Protein AF-A0A939ZHE1-F1 (afdb_monomer)

Sequence (98 aa):
MKKKIFIAIDVLLILLSVTPIGLVLYDCINRAINGVSPWGDGYGLDYPGMIYGYEAFRYEFRFDVFWGLAIFGIPWACLILTTIIFTVFTVMYAKNNK

Secondary structure (DSSP, 8-state):
-HHHHHHHHHHHHHHHHHHHHHHHHHHHHHHHHH-B---S--SS----S-B-HHHHHHHHHHHHHHHHHHHHHHHHHHHHHHHHHHHHHHHHHHHH--

pLDDT: mean 83.88, std 12.29, range [46.34, 94.69]

Structure (mmCIF, N/CA/C/O backbone):
data_AF-A0A939ZHE1-F1
#
_entry.id   AF-A0A939ZHE1-F1
#
loop_
_atom_site.group_PDB
_atom_site.id
_atom_site.type_symbol
_atom_site.label_atom_id
_atom_site.label_alt_id
_atom_site.label_comp_id
_atom_site.label_asym_id
_atom_site.label_entity_id
_atom_site.label_seq_id
_atom_site.pdbx_PDB_ins_code
_atom_site.Cartn_x
_atom_site.Cartn_y
_atom_site.Cartn_z
_atom_site.occupancy
_atom_site.B_iso_or_equiv
_atom_site.auth_seq_id
_atom_site.auth_comp_id
_atom_site.auth_asym_id
_atom_site.auth_atom_id
_atom_site.pdbx_PDB_model_num
ATOM 1 N N . MET A 1 1 ? -26.490 0.452 19.804 1.00 64.31 1 MET A N 1
ATOM 2 C CA . MET A 1 1 ? -25.940 1.353 18.757 1.00 64.31 1 MET A CA 1
ATOM 3 C C . MET A 1 1 ? -24.419 1.445 18.780 1.00 64.31 1 MET A C 1
ATOM 5 O O . MET A 1 1 ? -23.830 1.190 17.742 1.00 64.31 1 MET A O 1
ATOM 9 N N . LYS A 1 2 ? -23.774 1.716 19.928 1.00 77.56 2 LYS A N 1
ATOM 10 C CA . LYS A 1 2 ? -22.306 1.879 20.035 1.00 77.56 2 LYS A CA 1
ATOM 11 C C . LYS A 1 2 ? -21.497 0.748 19.371 1.00 77.56 2 LYS A C 1
ATOM 13 O O . LYS A 1 2 ? -20.645 1.026 18.544 1.00 77.56 2 LYS A O 1
ATOM 18 N N . LYS A 1 3 ? -21.855 -0.521 19.613 1.00 82.38 3 LYS A N 1
ATOM 19 C CA . LYS A 1 3 ? -21.230 -1.707 18.982 1.00 82.38 3 LYS A CA 1
ATOM 20 C C . LYS A 1 3 ? -21.216 -1.672 17.443 1.00 82.38 3 LYS A C 1
ATOM 22 O O . LYS A 1 3 ? -20.203 -1.998 16.843 1.00 82.38 3 LYS A O 1
ATOM 27 N N . LYS A 1 4 ? -22.318 -1.249 16.809 1.00 85.44 4 LYS A N 1
ATOM 28 C CA . LYS A 1 4 ? -22.412 -1.144 15.340 1.00 85.44 4 LYS A CA 1
ATOM 29 C C . LYS A 1 4 ? -21.494 -0.047 14.793 1.00 85.44 4 LYS A C 1
ATOM 31 O O . LYS A 1 4 ? -20.914 -0.225 13.734 1.00 85.44 4 LYS A O 1
ATOM 36 N N . ILE A 1 5 ? -21.347 1.052 15.536 1.00 88.56 5 ILE A N 1
ATOM 37 C CA . ILE A 1 5 ? -20.470 2.170 15.167 1.00 88.56 5 ILE A CA 1
ATOM 38 C C . ILE A 1 5 ? -19.001 1.732 15.210 1.00 88.56 5 ILE A C 1
ATOM 40 O O . ILE A 1 5 ? -18.288 1.964 14.245 1.00 88.56 5 ILE A O 1
ATOM 44 N N . PHE A 1 6 ? -18.564 1.039 16.270 1.00 87.94 6 PHE A N 1
ATOM 45 C CA . PHE A 1 6 ? -17.188 0.523 16.356 1.00 87.94 6 PHE A CA 1
ATOM 46 C C . PHE A 1 6 ? -16.851 -0.432 15.207 1.00 87.94 6 PHE A C 1
ATOM 48 O O . PHE A 1 6 ? -15.808 -0.282 14.585 1.00 87.94 6 PHE A O 1
ATOM 55 N N . ILE A 1 7 ? -17.762 -1.352 14.874 1.00 90.50 7 ILE A N 1
ATOM 56 C CA . ILE A 1 7 ? -17.574 -2.270 13.740 1.00 90.50 7 ILE A CA 1
ATOM 57 C C . ILE A 1 7 ? -17.502 -1.502 12.411 1.00 90.50 7 ILE A C 1
ATOM 59 O O . ILE A 1 7 ? -16.657 -1.805 11.579 1.00 90.50 7 ILE A O 1
ATOM 63 N N . ALA A 1 8 ? -18.352 -0.491 12.206 1.00 91.69 8 ALA A N 1
ATOM 64 C CA . ALA A 1 8 ? -18.305 0.320 10.990 1.00 91.69 8 ALA A CA 1
ATOM 65 C C . ALA A 1 8 ? -16.977 1.086 10.854 1.00 91.69 8 ALA A C 1
ATOM 67 O O . ALA A 1 8 ? -16.403 1.117 9.770 1.00 91.69 8 ALA A O 1
ATOM 68 N N . ILE A 1 9 ? -16.471 1.666 11.949 1.00 92.75 9 ILE A N 1
ATOM 69 C CA . ILE A 1 9 ? -15.174 2.361 11.966 1.00 92.75 9 ILE A CA 1
ATOM 70 C C . ILE A 1 9 ? -14.033 1.385 11.659 1.00 92.75 9 ILE A C 1
ATOM 72 O O . ILE A 1 9 ? -13.158 1.713 10.866 1.00 92.75 9 ILE A O 1
ATOM 76 N N . ASP A 1 10 ? -14.061 0.187 12.241 1.00 91.19 10 ASP A N 1
ATOM 77 C CA . ASP A 1 10 ? -13.049 -0.848 12.012 1.00 91.19 10 ASP A CA 1
ATOM 78 C C . ASP A 1 10 ? -12.981 -1.261 10.534 1.00 91.19 10 ASP A C 1
ATOM 80 O O . ASP A 1 10 ? -11.914 -1.248 9.923 1.00 91.19 10 ASP A O 1
ATOM 84 N N . VAL A 1 11 ? -14.138 -1.503 9.909 1.00 93.12 11 VAL A N 1
ATOM 85 C CA . VAL A 1 11 ? -14.221 -1.796 8.469 1.00 93.12 11 VAL A CA 1
ATOM 86 C C . VAL A 1 11 ? -13.659 -0.645 7.629 1.00 93.12 11 VAL A C 1
ATOM 88 O O . VAL A 1 11 ? -12.924 -0.890 6.675 1.00 93.12 11 VAL A O 1
ATOM 91 N N . LEU A 1 12 ? -13.958 0.609 7.980 1.00 93.25 12 LEU A N 1
ATOM 92 C CA . LEU A 1 12 ? -13.421 1.773 7.267 1.00 93.25 12 LEU A CA 1
ATOM 93 C C . LEU A 1 12 ? -11.897 1.893 7.407 1.00 93.25 12 LEU A C 1
ATOM 95 O O . LEU A 1 12 ? -11.229 2.197 6.422 1.00 93.25 12 LEU A O 1
ATOM 99 N N . LEU A 1 13 ? -11.340 1.628 8.592 1.00 92.56 13 LEU A N 1
ATOM 100 C CA . LEU A 1 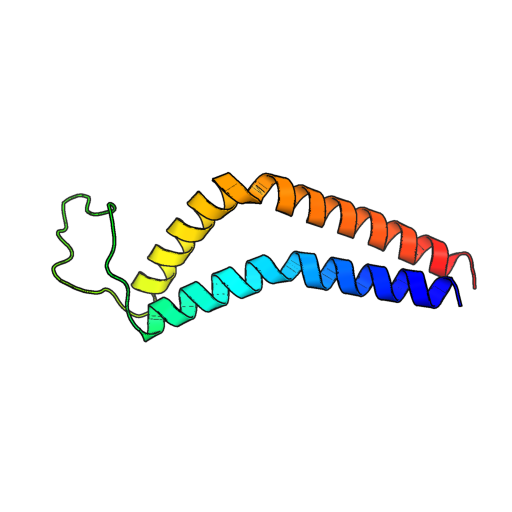13 ? -9.891 1.629 8.818 1.00 92.56 13 LEU A CA 1
ATOM 101 C C . LEU A 1 13 ? -9.193 0.541 7.998 1.00 92.56 13 LEU A C 1
ATOM 103 O O . LEU A 1 13 ? -8.177 0.812 7.358 1.00 92.56 13 LEU A O 1
ATOM 107 N N . ILE A 1 14 ? -9.779 -0.659 7.940 1.00 92.81 14 ILE A N 1
ATOM 108 C CA . ILE A 1 14 ? -9.277 -1.750 7.098 1.00 92.81 14 ILE A CA 1
ATOM 109 C C . ILE A 1 14 ? -9.272 -1.322 5.630 1.00 92.81 14 ILE A C 1
ATOM 111 O O . ILE A 1 14 ? -8.241 -1.436 4.969 1.00 92.81 14 ILE A O 1
ATOM 115 N N . LEU A 1 15 ? -10.379 -0.773 5.126 1.00 92.06 15 LEU A N 1
ATOM 116 C CA . LEU A 1 15 ? -10.458 -0.305 3.740 1.00 92.06 15 LEU A CA 1
ATOM 117 C C . LEU A 1 15 ? -9.398 0.763 3.444 1.00 92.06 15 LEU A C 1
ATOM 119 O O . LEU A 1 15 ? -8.663 0.630 2.468 1.00 92.06 15 LEU A O 1
ATOM 123 N N . LEU A 1 16 ? -9.251 1.761 4.321 1.00 90.56 16 LEU A N 1
ATOM 124 C CA . LEU A 1 16 ? -8.228 2.803 4.196 1.00 90.56 16 LEU A CA 1
ATOM 125 C C . LEU A 1 16 ? -6.806 2.232 4.169 1.00 90.56 16 LEU A C 1
ATOM 127 O O . LEU A 1 16 ? -5.970 2.731 3.420 1.00 90.56 16 LEU A O 1
ATOM 131 N N . SER A 1 17 ? -6.529 1.187 4.953 1.00 89.31 17 SER A N 1
ATOM 132 C CA . SER A 1 17 ? -5.205 0.554 5.000 1.00 89.31 17 SER A CA 1
ATOM 133 C C . SER A 1 17 ? -4.834 -0.175 3.701 1.00 89.31 17 SER A C 1
ATOM 135 O O . SER A 1 17 ? -3.654 -0.247 3.355 1.00 89.31 17 SER A O 1
ATOM 137 N N . VAL A 1 18 ? -5.832 -0.667 2.957 1.00 89.38 18 VAL A N 1
ATOM 138 C CA . VAL A 1 18 ? -5.652 -1.416 1.702 1.00 89.38 18 VAL A CA 1
ATOM 139 C C . VAL A 1 18 ? -5.641 -0.495 0.477 1.00 89.38 18 VAL A C 1
ATOM 141 O O . VAL A 1 18 ? -5.022 -0.837 -0.530 1.00 89.38 18 VAL A O 1
ATOM 144 N N . THR A 1 19 ? -6.255 0.692 0.553 1.00 88.50 19 THR A N 1
ATOM 145 C CA . THR A 1 19 ? -6.316 1.661 -0.558 1.00 88.50 19 THR A CA 1
ATOM 146 C C . THR A 1 19 ? -4.959 1.942 -1.221 1.00 88.50 19 THR A C 1
ATOM 148 O O . THR A 1 19 ? -4.902 1.890 -2.449 1.00 88.50 19 THR A O 1
ATOM 151 N N . PRO A 1 20 ? -3.850 2.173 -0.485 1.00 85.50 20 PRO A N 1
ATOM 152 C CA . PRO A 1 20 ? -2.549 2.421 -1.108 1.00 85.50 20 PRO A CA 1
ATOM 153 C C . PRO A 1 20 ? -2.048 1.238 -1.941 1.00 85.50 20 PRO A C 1
ATOM 155 O O . PRO A 1 20 ? -1.497 1.440 -3.016 1.00 85.50 20 PRO A O 1
ATOM 158 N N . ILE A 1 21 ? -2.301 0.002 -1.494 1.00 87.31 21 ILE A N 1
ATOM 159 C CA . ILE A 1 21 ? -1.950 -1.208 -2.254 1.00 87.31 21 ILE A CA 1
ATOM 160 C C . ILE A 1 21 ? -2.743 -1.243 -3.564 1.00 87.31 21 ILE A C 1
ATOM 162 O O . ILE A 1 21 ? -2.182 -1.520 -4.622 1.00 87.31 21 ILE A O 1
ATOM 166 N N . GLY A 1 22 ? -4.045 -0.951 -3.498 1.00 88.56 22 GLY A N 1
ATOM 167 C CA . GLY A 1 22 ? -4.911 -0.910 -4.674 1.00 88.56 22 GLY A CA 1
ATOM 168 C C . GLY A 1 22 ? -4.471 0.137 -5.698 1.00 88.56 22 GLY A C 1
ATOM 169 O O . GLY A 1 22 ? -4.472 -0.157 -6.890 1.00 88.56 22 GLY A O 1
ATOM 170 N N . LEU A 1 23 ? -4.050 1.319 -5.237 1.00 89.38 23 LEU A N 1
ATOM 171 C CA . LEU A 1 23 ? -3.527 2.385 -6.097 1.00 89.38 23 LEU A CA 1
ATOM 172 C C . LEU A 1 23 ? -2.226 1.972 -6.790 1.00 89.38 23 LEU A C 1
ATOM 174 O O . LEU A 1 23 ? -2.150 2.061 -8.009 1.00 89.38 23 LEU A O 1
ATOM 178 N N . VAL A 1 24 ? -1.259 1.423 -6.046 1.00 89.75 24 VAL A N 1
ATOM 179 C CA . VAL A 1 24 ? 0.006 0.940 -6.630 1.00 89.75 24 VAL A CA 1
ATOM 180 C C . VAL A 1 24 ? -0.256 -0.145 -7.673 1.00 89.75 24 VAL A C 1
ATOM 182 O O . VAL A 1 24 ? 0.287 -0.103 -8.772 1.00 89.75 24 VAL A O 1
ATOM 185 N N . LEU A 1 25 ? -1.122 -1.117 -7.369 1.00 91.38 25 LEU A N 1
ATOM 186 C CA . LEU A 1 25 ? -1.469 -2.165 -8.331 1.00 91.38 25 LEU A CA 1
ATOM 187 C C . LEU A 1 25 ? -2.165 -1.601 -9.572 1.00 91.38 25 LEU A C 1
ATOM 189 O O . LEU A 1 25 ? -1.874 -2.048 -10.681 1.00 91.38 25 LEU A O 1
ATOM 193 N N . TYR A 1 26 ? -3.071 -0.638 -9.393 1.00 93.25 26 TYR A N 1
ATOM 194 C CA . TYR A 1 26 ? -3.747 0.031 -10.497 1.00 93.25 26 TYR A CA 1
ATOM 195 C C . TYR A 1 26 ? -2.747 0.742 -11.411 1.00 93.25 26 TYR A C 1
ATOM 197 O O . TYR A 1 26 ? -2.774 0.506 -12.620 1.00 93.25 26 TYR A O 1
ATOM 205 N N . ASP A 1 27 ? -1.830 1.529 -10.849 1.00 91.00 27 ASP A N 1
ATOM 206 C CA . ASP A 1 27 ? -0.819 2.248 -11.623 1.00 91.00 27 ASP A CA 1
ATOM 207 C C . ASP A 1 27 ? 0.111 1.273 -12.351 1.00 91.00 27 ASP A C 1
ATOM 209 O O . ASP A 1 27 ? 0.285 1.377 -13.567 1.00 91.00 27 ASP A O 1
ATOM 213 N N . CYS A 1 28 ? 0.590 0.229 -11.672 1.00 92.12 28 CYS A N 1
ATOM 214 C CA . CYS A 1 28 ? 1.434 -0.795 -12.286 1.00 92.12 28 CYS A CA 1
ATOM 215 C C . CYS A 1 28 ? 0.741 -1.509 -13.462 1.00 92.12 28 CYS A C 1
ATOM 217 O O . CYS A 1 28 ? 1.359 -1.737 -14.504 1.00 92.12 28 CYS A O 1
ATOM 219 N N . ILE A 1 29 ? -0.546 -1.859 -13.330 1.00 94.62 29 ILE A N 1
ATOM 220 C CA . ILE A 1 29 ? -1.330 -2.472 -14.417 1.00 94.62 29 ILE A CA 1
ATOM 221 C C . ILE A 1 29 ? -1.542 -1.469 -15.553 1.00 94.62 29 ILE A C 1
ATOM 223 O O . ILE A 1 29 ? -1.386 -1.813 -16.725 1.00 94.62 29 ILE A O 1
ATOM 227 N N . ASN A 1 30 ? -1.866 -0.221 -15.223 1.00 94.69 30 ASN A N 1
ATOM 228 C CA . ASN A 1 30 ? -2.097 0.826 -16.206 1.00 94.69 30 ASN A CA 1
ATOM 229 C C . ASN A 1 30 ? -0.835 1.108 -17.040 1.00 94.69 30 ASN A C 1
ATOM 231 O O . ASN A 1 30 ? -0.922 1.255 -18.259 1.00 94.69 30 ASN A O 1
ATOM 235 N N . ARG A 1 31 ? 0.348 1.104 -16.414 1.00 91.12 31 ARG A N 1
ATOM 236 C CA . ARG A 1 31 ? 1.649 1.196 -17.098 1.00 91.12 31 ARG A CA 1
ATOM 237 C C . ARG A 1 31 ? 1.988 -0.052 -17.898 1.00 91.12 31 ARG A C 1
ATOM 239 O O . ARG A 1 31 ? 2.541 0.062 -18.985 1.00 91.12 31 ARG A O 1
ATOM 246 N N . ALA A 1 32 ? 1.624 -1.237 -17.413 1.00 92.88 32 ALA A N 1
ATOM 247 C CA . ALA A 1 32 ? 1.794 -2.471 -18.175 1.00 92.88 32 ALA A CA 1
ATOM 248 C C . ALA A 1 32 ? 1.015 -2.449 -19.500 1.00 92.88 32 ALA A C 1
ATOM 250 O O . ALA A 1 32 ? 1.517 -2.939 -20.512 1.00 92.88 32 ALA A O 1
ATOM 251 N N . ILE A 1 33 ? -0.188 -1.866 -19.498 1.00 94.31 33 ILE A N 1
ATOM 252 C CA . ILE A 1 33 ? -1.057 -1.758 -20.678 1.00 94.31 33 ILE A CA 1
ATOM 253 C C . ILE A 1 33 ? -0.609 -0.618 -21.601 1.00 94.31 33 ILE A C 1
ATOM 255 O O . ILE A 1 33 ? -0.456 -0.827 -22.802 1.00 94.31 33 ILE A O 1
ATOM 259 N N . ASN A 1 34 ? -0.396 0.582 -21.054 1.00 93.88 34 ASN A N 1
ATOM 260 C CA . ASN A 1 34 ? -0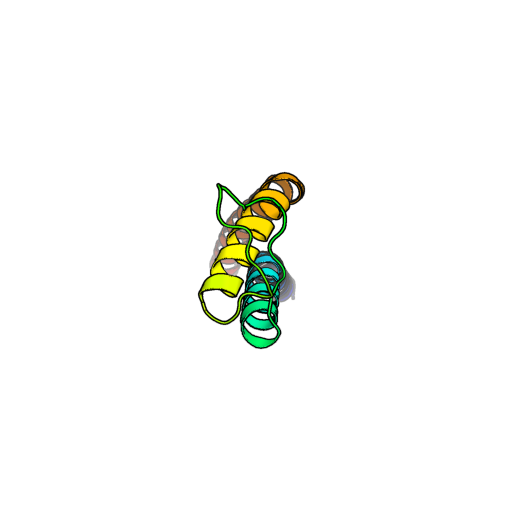.142 1.788 -21.853 1.00 93.88 34 ASN A CA 1
ATOM 261 C C . ASN A 1 34 ? 1.341 2.034 -22.162 1.00 93.88 34 ASN A C 1
ATOM 263 O O . ASN A 1 34 ? 1.665 2.867 -23.007 1.00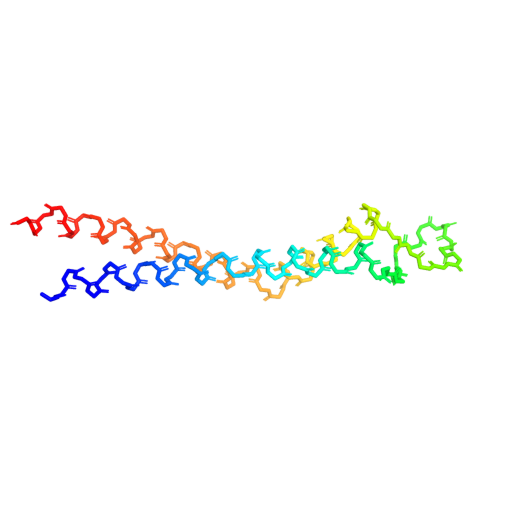 93.88 34 ASN A O 1
ATOM 267 N N . GLY A 1 35 ? 2.228 1.294 -21.505 1.00 88.81 35 GLY A N 1
ATOM 268 C CA . GLY A 1 35 ? 3.670 1.455 -21.586 1.00 88.81 35 GLY A CA 1
ATOM 269 C C . GLY A 1 35 ? 4.210 2.500 -20.612 1.00 88.81 35 GLY A C 1
ATOM 270 O O . GLY A 1 35 ? 3.497 3.390 -20.138 1.00 88.81 35 GLY A O 1
ATOM 271 N N . VAL A 1 36 ? 5.501 2.390 -20.306 1.00 88.25 36 VAL A N 1
ATOM 272 C CA . VAL A 1 36 ? 6.242 3.379 -19.512 1.00 88.25 36 VAL A CA 1
ATOM 273 C C . VAL A 1 36 ? 7.581 3.680 -20.174 1.00 88.25 36 VAL A C 1
ATOM 275 O O . VAL A 1 36 ? 8.203 2.805 -20.774 1.00 88.25 36 VAL A O 1
ATOM 278 N N . SER A 1 37 ? 8.017 4.936 -20.088 1.00 85.81 37 SER A N 1
ATOM 279 C CA . SER A 1 37 ? 9.370 5.336 -20.472 1.00 85.81 37 SER A CA 1
ATOM 280 C C . SER A 1 37 ? 10.242 5.294 -19.218 1.00 85.81 37 SER A C 1
ATOM 282 O O . SER A 1 37 ? 10.053 6.150 -18.350 1.00 85.81 37 SER A O 1
ATOM 284 N N . PRO A 1 38 ? 11.162 4.329 -19.082 1.00 78.56 38 PRO A N 1
ATOM 285 C CA . PRO A 1 38 ? 11.962 4.206 -17.875 1.00 78.56 38 PRO A CA 1
ATOM 286 C C . PRO A 1 38 ? 12.901 5.411 -17.719 1.00 78.56 38 PRO A C 1
ATOM 288 O O . PRO A 1 38 ? 13.627 5.783 -18.638 1.00 78.56 38 PRO A O 1
ATOM 291 N N . TRP A 1 39 ? 12.878 6.029 -16.541 1.00 68.00 39 TRP A N 1
ATOM 292 C CA . TRP A 1 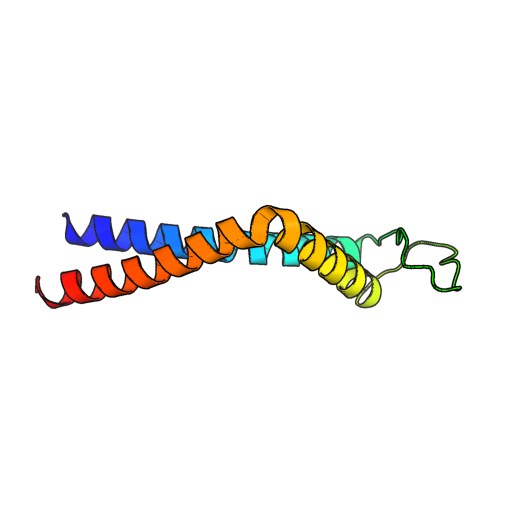39 ? 13.809 7.067 -16.105 1.00 68.00 39 TRP A CA 1
ATOM 293 C C . TRP A 1 39 ? 14.908 6.447 -15.230 1.00 68.00 39 TRP A C 1
ATOM 295 O O . TRP A 1 39 ? 14.626 5.799 -14.225 1.00 68.00 39 TRP A O 1
ATOM 305 N N . GLY A 1 40 ? 16.175 6.656 -15.584 1.00 62.09 40 GLY A N 1
ATOM 306 C CA . GLY A 1 40 ? 17.304 6.463 -14.661 1.00 62.09 40 GLY A CA 1
ATOM 307 C C . GLY A 1 40 ? 17.798 5.032 -14.392 1.00 62.09 40 GLY A C 1
ATOM 308 O O . GLY A 1 40 ? 18.919 4.903 -13.916 1.00 62.09 40 GLY A O 1
ATOM 309 N N . ASP A 1 41 ? 17.071 3.970 -14.758 1.00 54.16 41 ASP A N 1
ATOM 310 C CA . ASP A 1 41 ? 17.545 2.569 -14.626 1.00 54.16 41 ASP A CA 1
ATOM 311 C C . ASP A 1 41 ? 18.340 2.067 -15.851 1.00 54.16 41 ASP A C 1
ATOM 313 O O . ASP A 1 41 ? 18.541 0.866 -16.051 1.00 54.16 41 ASP A O 1
ATOM 317 N N . GLY A 1 42 ? 18.834 2.991 -16.677 1.00 49.62 42 GLY A N 1
ATOM 318 C CA . GLY A 1 42 ? 19.752 2.707 -17.775 1.00 49.62 42 GLY A CA 1
ATOM 319 C C . GLY A 1 42 ? 21.157 2.388 -17.264 1.00 49.62 42 GLY A C 1
ATOM 320 O O . GLY A 1 42 ? 22.092 3.147 -17.499 1.00 49.62 42 GLY A O 1
ATOM 321 N N . TYR A 1 43 ? 21.341 1.255 -16.582 1.00 46.34 43 TYR A N 1
ATOM 322 C CA . TYR A 1 43 ? 22.663 0.634 -16.458 1.00 46.34 43 TYR A CA 1
ATOM 323 C C . TYR A 1 43 ? 23.081 0.099 -17.839 1.00 46.34 43 TYR A C 1
ATOM 325 O O . TYR A 1 43 ? 22.986 -1.092 -18.119 1.00 46.34 43 TYR A O 1
ATOM 333 N N . GLY 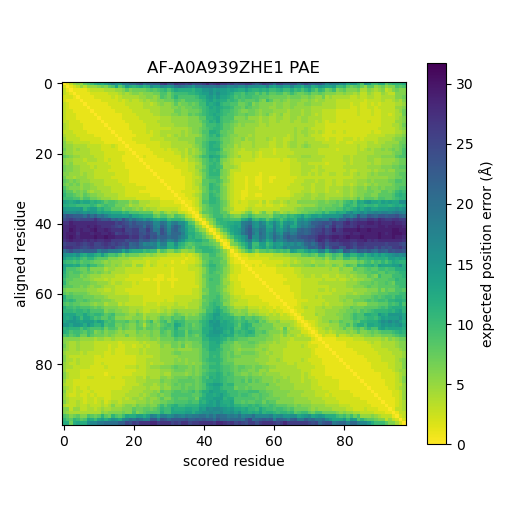A 1 44 ? 23.493 0.998 -18.736 1.00 49.03 44 GLY A N 1
ATOM 334 C CA . GLY A 1 44 ? 24.113 0.666 -20.025 1.00 49.03 44 GLY A CA 1
ATOM 335 C C . GLY A 1 44 ? 23.193 0.099 -21.112 1.00 49.03 44 GLY A C 1
ATOM 336 O O . GLY A 1 44 ? 23.677 -0.201 -22.199 1.00 49.03 44 GLY A O 1
ATOM 337 N N . LEU A 1 45 ? 21.890 -0.026 -20.857 1.00 49.72 45 LEU A N 1
ATOM 338 C CA . LEU A 1 45 ? 20.880 -0.238 -21.890 1.00 49.72 45 LEU A CA 1
ATOM 339 C C . LEU A 1 45 ? 20.088 1.060 -22.014 1.00 49.72 45 LEU A C 1
ATOM 341 O O . LEU A 1 45 ? 19.197 1.327 -21.208 1.00 49.72 45 LEU A O 1
ATOM 345 N N . ASP A 1 46 ? 20.440 1.882 -23.001 1.00 54.12 46 ASP A N 1
ATOM 346 C CA . ASP A 1 46 ? 19.513 2.883 -23.519 1.00 54.12 46 ASP A CA 1
ATOM 347 C C . ASP A 1 46 ? 18.253 2.119 -23.921 1.00 54.12 46 ASP A C 1
ATOM 349 O O . ASP A 1 46 ? 18.271 1.411 -24.926 1.00 54.12 46 ASP A O 1
ATOM 353 N N . TYR A 1 47 ? 17.181 2.184 -23.127 1.00 54.97 47 TYR A N 1
ATOM 354 C CA . TYR A 1 47 ? 15.879 1.725 -23.595 1.00 54.97 47 TYR A CA 1
ATOM 355 C C . TYR A 1 47 ? 15.505 2.655 -24.748 1.00 54.97 47 TYR A C 1
ATOM 357 O O . TYR A 1 47 ? 15.214 3.828 -24.507 1.00 54.97 47 TYR A O 1
ATOM 365 N N . PRO A 1 48 ? 15.512 2.184 -26.008 1.00 57.88 48 PRO A N 1
ATOM 366 C CA . PRO A 1 48 ? 15.306 3.067 -27.147 1.00 57.88 48 PRO A CA 1
ATOM 367 C C . PRO A 1 48 ? 13.820 3.442 -27.314 1.00 57.88 48 PRO A C 1
ATOM 369 O O . PRO A 1 48 ? 13.455 4.096 -28.288 1.00 57.88 48 PRO A O 1
ATOM 372 N N . GLY A 1 49 ? 12.947 3.024 -26.387 1.00 75.38 49 GLY A N 1
ATOM 373 C CA . GLY A 1 49 ? 11.507 3.242 -26.442 1.00 75.38 49 GLY A CA 1
ATOM 374 C C . GLY A 1 49 ? 10.775 2.805 -25.171 1.00 75.38 49 GLY A C 1
ATOM 375 O O . GLY A 1 49 ? 11.386 2.414 -24.178 1.00 75.38 49 GLY A O 1
ATOM 376 N N . MET A 1 50 ? 9.444 2.888 -25.214 1.00 84.94 50 MET A N 1
ATOM 377 C CA . MET A 1 50 ? 8.578 2.475 -24.108 1.00 84.94 50 MET A CA 1
ATOM 378 C C . MET A 1 50 ? 8.646 0.962 -23.863 1.00 84.94 50 MET A C 1
ATOM 380 O O . MET A 1 50 ? 8.622 0.173 -24.809 1.00 84.94 50 MET A O 1
ATOM 384 N N . ILE A 1 51 ? 8.673 0.569 -22.589 1.00 88.62 51 ILE A N 1
ATOM 385 C CA . ILE A 1 51 ? 8.532 -0.826 -22.146 1.00 88.62 51 ILE A CA 1
ATOM 386 C C . ILE A 1 51 ? 7.063 -1.123 -21.832 1.00 88.62 51 ILE A C 1
ATOM 388 O O . ILE A 1 51 ? 6.327 -0.228 -21.418 1.00 88.62 51 ILE A O 1
ATOM 392 N N . TYR A 1 52 ? 6.640 -2.376 -22.009 1.00 92.38 52 TYR A N 1
ATOM 393 C CA . TYR A 1 52 ? 5.246 -2.818 -21.856 1.00 92.38 52 TYR A CA 1
ATOM 394 C C . TYR A 1 52 ? 5.142 -4.109 -21.037 1.00 92.38 52 TYR A C 1
ATOM 396 O O . TYR A 1 52 ? 6.134 -4.780 -20.743 1.00 92.38 52 TYR A O 1
ATOM 404 N N . GLY A 1 53 ? 3.913 -4.482 -20.680 1.00 91.25 53 GLY A N 1
ATOM 405 C CA . GLY A 1 53 ? 3.609 -5.751 -20.033 1.00 91.25 53 GLY A CA 1
ATOM 406 C C . GLY A 1 53 ? 4.282 -5.894 -18.668 1.00 91.25 53 GLY A C 1
ATOM 407 O O . GLY A 1 53 ? 4.325 -4.963 -17.866 1.00 91.25 53 GLY A O 1
ATOM 408 N N . TYR A 1 54 ? 4.800 -7.088 -18.386 1.00 90.06 54 TYR A N 1
ATOM 409 C CA . TYR A 1 54 ? 5.369 -7.417 -17.078 1.00 90.06 54 TYR A CA 1
ATOM 410 C C . TYR A 1 54 ? 6.624 -6.600 -16.726 1.00 90.06 54 TYR A C 1
ATOM 412 O O . TYR A 1 54 ? 6.887 -6.342 -15.552 1.00 90.06 54 TYR A O 1
ATOM 420 N N . GLU A 1 55 ? 7.396 -6.173 -17.723 1.00 88.31 55 GLU A N 1
ATOM 421 C CA . GLU A 1 55 ? 8.595 -5.365 -17.503 1.00 88.31 55 GLU A CA 1
ATOM 422 C C . GLU A 1 55 ? 8.236 -3.949 -17.038 1.00 88.31 55 GLU A C 1
ATOM 424 O O . GLU A 1 55 ? 8.746 -3.496 -16.014 1.00 88.31 55 GLU A O 1
ATOM 429 N N . ALA A 1 56 ? 7.265 -3.315 -17.703 1.00 89.56 56 ALA A N 1
ATOM 430 C CA . ALA A 1 56 ? 6.690 -2.039 -17.276 1.00 89.56 56 ALA A CA 1
ATOM 431 C C . ALA A 1 56 ? 6.055 -2.122 -15.882 1.00 89.56 56 ALA A C 1
ATOM 433 O O . ALA A 1 56 ? 6.283 -1.244 -15.053 1.00 89.56 56 ALA A O 1
ATOM 434 N N . PHE A 1 57 ? 5.322 -3.206 -15.593 1.00 91.69 57 PHE A N 1
ATOM 435 C CA . PHE A 1 57 ? 4.757 -3.450 -14.263 1.00 91.69 57 PHE A CA 1
ATOM 436 C C . PHE A 1 57 ? 5.849 -3.473 -13.188 1.00 91.69 57 PHE A C 1
ATOM 438 O O . PHE A 1 57 ? 5.726 -2.824 -12.155 1.00 91.69 57 PHE A O 1
ATOM 445 N N . ARG A 1 58 ? 6.927 -4.237 -13.410 1.00 90.44 58 ARG A N 1
ATOM 446 C CA . ARG A 1 58 ? 8.025 -4.360 -12.440 1.00 90.44 58 ARG A CA 1
ATOM 447 C C . ARG A 1 58 ? 8.772 -3.053 -12.241 1.00 90.44 58 ARG A C 1
ATOM 449 O O . ARG A 1 58 ? 9.214 -2.799 -11.121 1.00 90.44 58 ARG A O 1
ATOM 456 N N . TYR A 1 59 ? 8.958 -2.294 -13.315 1.00 88.69 59 TYR A N 1
ATOM 457 C CA . TYR A 1 59 ? 9.603 -0.992 -13.267 1.00 88.69 59 TYR A CA 1
ATOM 458 C C . TYR A 1 59 ? 8.786 -0.021 -12.408 1.00 88.69 59 TYR A C 1
ATOM 460 O O . TYR A 1 59 ? 9.302 0.464 -11.401 1.00 88.69 59 TYR A O 1
ATOM 468 N N . GLU A 1 60 ? 7.497 0.158 -12.721 1.00 89.69 60 GLU A N 1
ATOM 469 C CA . GLU A 1 60 ? 6.624 1.056 -11.953 1.00 89.69 60 GLU A CA 1
ATOM 470 C C . GLU A 1 60 ? 6.489 0.584 -10.502 1.00 89.69 60 GLU A C 1
ATOM 472 O O . GLU A 1 60 ? 6.670 1.369 -9.580 1.00 89.69 60 GLU A O 1
ATOM 477 N N . PHE A 1 61 ? 6.309 -0.722 -10.270 1.00 89.81 61 PHE A N 1
ATOM 478 C CA . PHE A 1 61 ? 6.207 -1.268 -8.916 1.00 89.81 61 PHE A CA 1
ATOM 479 C C . PHE A 1 61 ? 7.444 -0.958 -8.072 1.00 89.81 61 PHE A C 1
ATOM 481 O O . PHE A 1 61 ? 7.329 -0.603 -6.904 1.00 89.81 61 PHE A O 1
ATOM 488 N N . ARG A 1 62 ? 8.649 -1.085 -8.640 1.00 87.25 62 ARG A N 1
ATOM 489 C CA . ARG A 1 62 ? 9.884 -0.733 -7.926 1.00 87.25 62 ARG A CA 1
ATOM 490 C C . ARG A 1 62 ? 9.961 0.758 -7.641 1.00 87.25 62 ARG A C 1
ATOM 492 O O . ARG A 1 62 ? 10.350 1.125 -6.534 1.00 87.25 62 ARG A O 1
ATOM 499 N N . PHE A 1 63 ? 9.596 1.584 -8.615 1.00 84.31 63 PHE A N 1
ATOM 500 C CA . PHE A 1 63 ? 9.601 3.033 -8.483 1.00 84.31 63 PHE A CA 1
ATOM 501 C C . PHE A 1 63 ? 8.624 3.497 -7.394 1.00 84.31 63 PHE A C 1
ATOM 503 O O . PHE A 1 63 ? 9.032 4.180 -6.452 1.00 84.31 63 PHE A O 1
ATOM 510 N N . ASP A 1 64 ? 7.375 3.040 -7.456 1.00 84.12 64 ASP A N 1
ATOM 511 C CA . ASP A 1 64 ? 6.315 3.370 -6.505 1.00 84.12 64 ASP A CA 1
ATOM 512 C C . ASP A 1 64 ? 6.590 2.812 -5.115 1.00 84.12 64 ASP A C 1
ATOM 514 O O . ASP A 1 64 ? 6.330 3.480 -4.120 1.00 84.12 64 ASP A O 1
ATOM 518 N N . VAL A 1 65 ? 7.157 1.608 -5.002 1.00 82.56 65 VAL A N 1
ATOM 519 C CA . VAL A 1 65 ? 7.556 1.069 -3.697 1.00 82.56 65 VAL A CA 1
ATOM 520 C C . VAL A 1 65 ? 8.705 1.882 -3.114 1.00 82.56 65 VAL A C 1
ATOM 522 O O . VAL A 1 65 ? 8.666 2.192 -1.930 1.00 82.56 65 VAL A O 1
ATOM 525 N N . PHE A 1 66 ? 9.706 2.267 -3.907 1.00 81.62 66 PHE A N 1
ATOM 526 C CA . PHE A 1 66 ? 10.841 3.049 -3.418 1.00 81.62 66 PHE A CA 1
ATOM 527 C C . PHE A 1 66 ? 10.417 4.455 -2.966 1.00 81.62 66 PHE A C 1
ATOM 529 O O . PHE A 1 66 ? 10.641 4.830 -1.814 1.00 81.62 66 PHE A O 1
ATOM 536 N N . TRP A 1 67 ? 9.752 5.214 -3.839 1.00 72.88 67 TRP A N 1
ATOM 537 C CA . TRP A 1 67 ? 9.311 6.580 -3.539 1.00 72.88 67 TRP A CA 1
ATOM 538 C C . TRP A 1 67 ? 8.112 6.616 -2.590 1.00 72.88 67 TRP A C 1
ATOM 540 O O . TRP A 1 67 ? 8.058 7.448 -1.682 1.00 72.88 67 TRP A O 1
ATOM 550 N N . GLY A 1 68 ? 7.180 5.679 -2.742 1.00 73.75 68 GLY A N 1
ATOM 551 C CA . GLY A 1 68 ? 6.024 5.521 -1.866 1.00 73.75 68 GLY A CA 1
ATOM 552 C C . GLY A 1 68 ? 6.414 5.096 -0.454 1.00 73.75 68 GLY A C 1
ATOM 553 O O . GLY A 1 68 ? 5.875 5.652 0.499 1.00 73.75 68 GLY A O 1
ATOM 554 N N . LEU A 1 69 ? 7.398 4.204 -0.267 1.00 70.69 69 LEU A N 1
ATOM 555 C CA . LEU A 1 69 ? 7.931 3.923 1.075 1.00 70.69 69 LEU A CA 1
ATOM 556 C C . LEU A 1 69 ? 8.694 5.116 1.647 1.00 70.69 69 LEU A C 1
ATOM 558 O O . LEU A 1 69 ? 8.532 5.413 2.830 1.00 70.69 69 LEU A O 1
ATOM 562 N N . ALA A 1 70 ? 9.498 5.804 0.835 1.00 70.50 70 ALA A N 1
ATOM 563 C CA . ALA A 1 70 ? 10.292 6.937 1.303 1.00 70.50 70 ALA A CA 1
ATOM 564 C C . ALA A 1 70 ? 9.421 8.092 1.826 1.00 70.50 70 ALA A C 1
ATOM 566 O O . ALA A 1 70 ? 9.772 8.719 2.824 1.00 70.50 70 ALA A O 1
ATOM 567 N N . ILE A 1 71 ? 8.281 8.357 1.181 1.00 75.06 71 ILE A N 1
ATOM 568 C CA . ILE A 1 71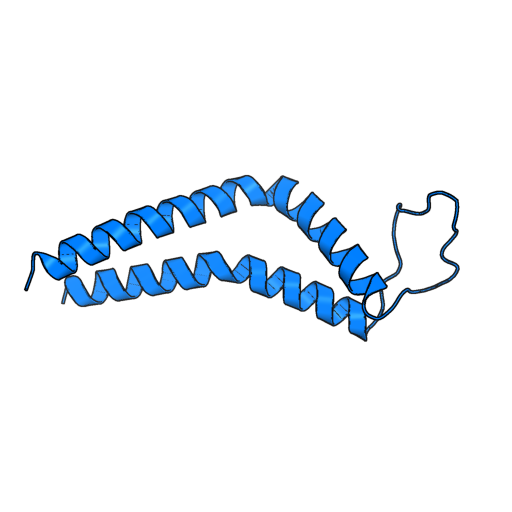 ? 7.410 9.492 1.521 1.00 75.06 71 ILE A CA 1
ATOM 569 C C . ILE A 1 71 ? 6.243 9.060 2.420 1.00 75.06 71 ILE A C 1
ATOM 571 O O . ILE A 1 71 ? 5.912 9.743 3.389 1.00 75.06 71 ILE A O 1
ATOM 575 N N . PHE A 1 72 ? 5.624 7.915 2.131 1.00 78.44 72 PHE A N 1
ATOM 576 C CA . PHE A 1 72 ? 4.377 7.475 2.764 1.00 78.44 72 PHE A CA 1
ATOM 577 C C . PHE A 1 72 ? 4.503 6.172 3.562 1.00 78.44 72 PHE A C 1
ATOM 579 O O . PHE A 1 72 ? 3.537 5.769 4.212 1.00 78.44 72 PHE A O 1
ATOM 586 N N . GLY A 1 73 ? 5.682 5.543 3.602 1.00 81.50 73 GLY A N 1
ATOM 587 C CA . GLY A 1 73 ? 5.889 4.269 4.292 1.00 81.50 73 GLY A CA 1
ATOM 588 C C . GLY A 1 73 ? 5.635 4.340 5.797 1.00 81.50 73 GLY A C 1
ATOM 589 O O . GLY A 1 73 ? 4.934 3.486 6.336 1.00 81.50 73 GLY A O 1
ATOM 590 N N . ILE A 1 74 ? 6.142 5.378 6.477 1.00 84.50 74 ILE A N 1
ATOM 591 C CA . ILE A 1 74 ? 5.945 5.553 7.929 1.00 84.50 74 ILE A CA 1
ATOM 592 C C . ILE A 1 74 ? 4.466 5.830 8.261 1.00 84.50 74 ILE A C 1
ATOM 594 O O . ILE A 1 74 ? 3.909 5.089 9.074 1.00 84.50 74 ILE A O 1
ATOM 598 N N . PRO A 1 75 ? 3.782 6.814 7.635 1.00 87.69 75 PRO A N 1
ATOM 599 C CA . PRO A 1 75 ? 2.350 7.022 7.857 1.00 87.69 75 PRO A CA 1
ATOM 600 C C . PRO A 1 75 ? 1.498 5.778 7.584 1.00 87.69 75 PRO A C 1
ATOM 602 O O . PRO A 1 75 ? 0.589 5.473 8.357 1.00 87.69 75 PRO A O 1
ATOM 605 N N . TRP A 1 76 ? 1.802 5.036 6.516 1.00 88.00 76 TRP A N 1
ATOM 606 C CA . TRP A 1 76 ? 1.067 3.823 6.167 1.00 88.00 76 TRP A CA 1
ATOM 607 C C . TRP A 1 76 ? 1.295 2.691 7.178 1.00 88.00 76 TRP A C 1
ATOM 609 O O . TRP A 1 76 ? 0.335 2.056 7.614 1.00 88.00 76 TRP A O 1
ATOM 619 N N . ALA A 1 77 ? 2.532 2.494 7.644 1.00 87.81 77 ALA A N 1
ATOM 620 C CA . ALA A 1 77 ? 2.836 1.539 8.709 1.00 87.81 77 ALA A CA 1
ATOM 621 C C . ALA A 1 77 ? 2.116 1.893 10.022 1.00 87.81 77 ALA A C 1
ATOM 623 O O . ALA A 1 77 ? 1.547 1.013 10.673 1.00 87.81 77 ALA A O 1
ATOM 624 N N . CYS A 1 78 ? 2.074 3.179 10.391 1.00 90.88 78 CYS A N 1
ATOM 625 C CA . CYS A 1 78 ? 1.301 3.649 11.540 1.00 90.88 78 CYS A CA 1
ATOM 626 C C . CYS A 1 78 ? -0.195 3.347 11.378 1.00 90.88 78 CYS A C 1
ATOM 628 O O . CYS A 1 78 ? -0.805 2.824 12.308 1.00 90.88 78 CYS A O 1
ATOM 630 N N . LEU A 1 79 ? -0.774 3.603 10.199 1.00 91.69 79 LEU A N 1
ATOM 631 C CA . LEU A 1 79 ? -2.177 3.297 9.908 1.00 91.69 79 LEU A CA 1
ATOM 632 C C . LEU A 1 79 ? -2.478 1.799 10.052 1.00 91.69 79 LEU A C 1
ATOM 634 O O . LEU A 1 79 ? -3.479 1.440 10.673 1.00 91.69 79 LEU A O 1
ATOM 638 N N . ILE A 1 80 ? -1.613 0.923 9.529 1.00 92.31 80 ILE A N 1
ATOM 639 C CA . ILE A 1 80 ? -1.762 -0.534 9.666 1.00 92.31 80 ILE A CA 1
ATOM 640 C C . ILE A 1 80 ? -1.733 -0.940 11.141 1.00 92.31 80 ILE A C 1
ATOM 642 O O . ILE A 1 80 ? -2.625 -1.655 11.597 1.00 92.31 80 ILE A O 1
ATOM 646 N N . LEU A 1 81 ? -0.749 -0.459 11.906 1.00 94.38 81 LEU A N 1
ATOM 647 C CA . LEU A 1 81 ? -0.633 -0.775 13.331 1.00 94.38 81 LEU A CA 1
ATOM 648 C C . LEU A 1 81 ? -1.859 -0.302 14.120 1.00 94.38 81 LEU A C 1
ATOM 650 O O . LEU A 1 81 ? -2.417 -1.069 14.905 1.00 94.38 81 LEU A O 1
ATOM 654 N N . THR A 1 82 ? -2.319 0.931 13.888 1.00 92.81 82 THR A N 1
ATOM 655 C CA . THR A 1 82 ? -3.536 1.458 14.519 1.00 92.81 82 THR A CA 1
ATOM 656 C C . THR A 1 82 ? -4.761 0.631 14.147 1.00 92.81 82 THR A C 1
ATOM 658 O O . THR A 1 82 ? -5.560 0.317 15.027 1.00 92.81 82 THR A O 1
ATOM 661 N N . THR A 1 83 ? -4.886 0.233 12.880 1.00 94.44 83 THR A N 1
ATOM 662 C CA . THR A 1 83 ? -5.990 -0.610 12.403 1.00 94.44 83 THR A CA 1
ATOM 663 C C . THR A 1 83 ? -5.991 -1.948 13.135 1.00 94.44 83 THR A C 1
ATOM 665 O O . THR A 1 83 ? -6.994 -2.291 13.746 1.00 94.44 83 THR A O 1
ATOM 668 N N . ILE A 1 84 ? -4.852 -2.649 13.203 1.00 94.31 84 ILE A N 1
ATOM 669 C CA . ILE A 1 84 ? -4.732 -3.936 13.910 1.00 94.31 84 ILE A CA 1
ATOM 670 C C . ILE A 1 84 ? -5.135 -3.802 15.385 1.00 94.31 84 ILE A C 1
ATOM 672 O O . ILE A 1 84 ? -5.938 -4.594 15.885 1.00 94.31 84 ILE A O 1
ATOM 676 N N . ILE A 1 85 ? -4.605 -2.796 16.088 1.00 94.19 85 ILE A N 1
ATOM 677 C CA . ILE A 1 85 ? -4.924 -2.559 17.505 1.00 94.19 85 ILE A CA 1
ATOM 678 C C . ILE A 1 85 ? -6.425 -2.294 17.678 1.00 94.19 85 ILE A C 1
ATOM 680 O O . ILE A 1 85 ? -7.059 -2.852 18.580 1.00 94.19 85 ILE A O 1
ATOM 684 N N . PHE A 1 86 ? -7.008 -1.470 16.807 1.00 94.00 86 PHE A N 1
ATOM 685 C CA . PHE A 1 86 ? -8.421 -1.116 16.865 1.00 94.00 86 PHE A CA 1
ATOM 686 C C . PHE A 1 86 ? -9.336 -2.303 16.544 1.00 94.00 86 PHE A C 1
ATOM 688 O O . PHE A 1 86 ? -10.347 -2.488 17.224 1.00 94.00 86 PHE A O 1
ATOM 695 N N . THR A 1 87 ? -8.962 -3.153 15.587 1.00 93.62 87 THR A N 1
ATOM 696 C CA . THR A 1 87 ? -9.676 -4.395 15.271 1.00 93.62 87 THR A CA 1
ATOM 697 C C . THR A 1 87 ? -9.683 -5.332 16.475 1.00 93.62 87 THR A C 1
ATOM 699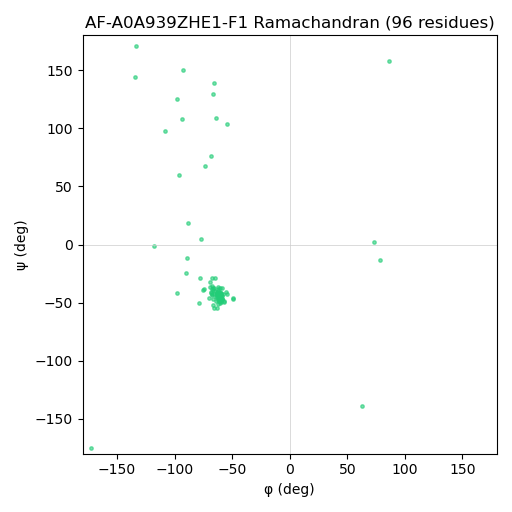 O O . THR A 1 87 ? -10.744 -5.802 16.891 1.00 93.62 87 THR A O 1
ATOM 702 N N . VAL A 1 88 ? -8.526 -5.553 17.112 1.00 93.19 88 VAL A N 1
ATOM 703 C CA . VAL A 1 88 ? -8.429 -6.386 18.3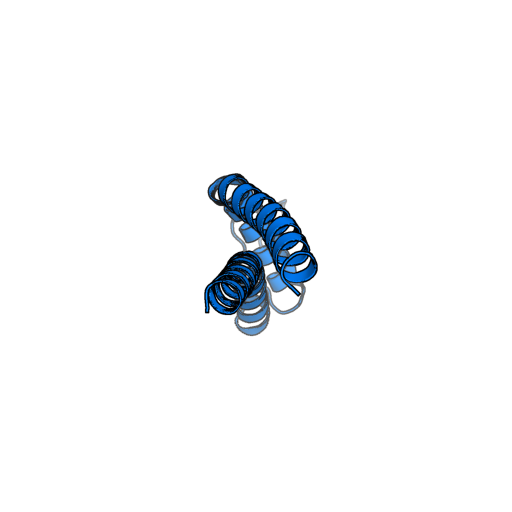24 1.00 93.19 88 VAL A CA 1
ATOM 704 C C . VAL A 1 88 ? -9.318 -5.830 19.440 1.00 93.19 88 VAL A C 1
ATOM 706 O O . VAL A 1 88 ? -10.102 -6.574 20.038 1.00 93.19 88 VAL A O 1
ATOM 709 N N . PHE A 1 89 ? -9.263 -4.519 19.688 1.00 92.31 89 PHE A N 1
ATOM 710 C CA . PHE A 1 89 ? -10.136 -3.857 20.659 1.00 92.31 89 PHE A CA 1
ATOM 711 C C . PHE A 1 89 ? -11.622 -4.044 20.323 1.00 92.31 89 PHE A C 1
ATOM 713 O O . PHE A 1 89 ? -12.412 -4.419 21.193 1.00 92.31 89 PHE A O 1
ATOM 720 N N . THR A 1 90 ? -12.004 -3.834 19.063 1.00 90.31 90 THR A N 1
ATOM 721 C CA . THR A 1 90 ? -13.392 -3.930 18.595 1.00 90.31 90 THR A CA 1
ATOM 722 C C . THR A 1 90 ? -13.936 -5.344 18.765 1.00 90.31 90 THR A C 1
ATOM 724 O O . THR A 1 90 ? -15.049 -5.514 19.271 1.00 90.31 90 THR A O 1
ATOM 727 N N . VAL A 1 91 ? -13.141 -6.368 18.442 1.00 89.56 91 VAL A N 1
ATOM 728 C CA . VAL A 1 91 ? -13.498 -7.778 18.650 1.00 89.56 91 VAL A CA 1
ATOM 729 C C . VAL A 1 91 ? -13.695 -8.087 20.136 1.00 89.56 91 VAL A C 1
ATOM 731 O O . VAL A 1 91 ? -14.718 -8.671 20.506 1.00 89.56 91 VAL A O 1
ATOM 734 N N . MET A 1 92 ? -12.771 -7.667 21.008 1.00 90.44 92 MET A N 1
ATOM 735 C CA . MET A 1 92 ? -12.903 -7.877 22.457 1.00 90.44 92 MET A CA 1
ATOM 736 C C . MET A 1 92 ? -14.139 -7.170 23.027 1.00 90.44 92 MET A C 1
ATOM 738 O O . MET A 1 92 ? -14.928 -7.780 23.750 1.00 90.44 92 MET A O 1
ATOM 742 N N . TYR A 1 93 ? -14.355 -5.905 22.660 1.00 87.88 93 TYR A N 1
ATOM 743 C CA . TYR A 1 93 ? -15.511 -5.121 23.093 1.00 87.88 93 TYR A CA 1
ATOM 744 C C . TYR A 1 93 ? -16.833 -5.739 22.620 1.00 87.88 93 TYR A C 1
ATOM 746 O O . TYR A 1 93 ? -17.804 -5.810 23.380 1.00 87.88 93 TYR A O 1
ATOM 754 N N . ALA A 1 94 ? -16.874 -6.222 21.376 1.00 85.25 94 ALA A N 1
ATOM 755 C CA . ALA A 1 94 ? -18.039 -6.877 20.800 1.00 85.25 94 ALA A CA 1
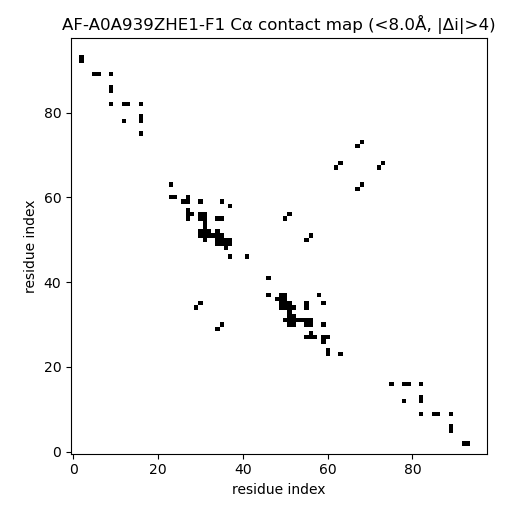ATOM 756 C C . ALA A 1 94 ? -18.327 -8.246 21.434 1.00 85.25 94 ALA A C 1
ATOM 758 O O . ALA A 1 94 ? -19.498 -8.627 21.532 1.00 85.25 94 ALA A O 1
ATOM 759 N N . LYS A 1 95 ? -17.289 -8.975 21.860 1.00 85.31 95 LYS A N 1
ATOM 760 C CA . LYS A 1 95 ? -17.410 -10.270 22.541 1.00 85.31 95 LYS A CA 1
ATOM 761 C C . LYS A 1 95 ? -17.863 -10.123 23.995 1.00 85.31 95 LYS A C 1
ATOM 763 O O . LYS A 1 95 ? -18.685 -10.920 24.434 1.00 85.31 95 LYS A O 1
ATOM 768 N N . ASN A 1 96 ? -17.362 -9.113 24.707 1.00 79.62 96 ASN A N 1
ATOM 769 C CA . ASN A 1 96 ? -17.690 -8.876 26.116 1.00 79.62 96 ASN A CA 1
ATOM 770 C C . ASN A 1 96 ? -19.066 -8.217 26.310 1.00 79.62 96 ASN A C 1
ATOM 772 O O . ASN A 1 96 ? -19.714 -8.466 27.318 1.00 79.62 96 ASN A O 1
ATOM 776 N N . ASN A 1 97 ? -19.542 -7.424 25.343 1.00 64.94 97 ASN A N 1
ATOM 777 C CA . ASN A 1 97 ? -20.904 -6.868 25.336 1.00 64.94 97 ASN A CA 1
ATOM 778 C C . ASN A 1 97 ? -21.851 -7.736 24.488 1.00 64.94 97 ASN A C 1
ATOM 780 O O . ASN A 1 97 ? -22.360 -7.279 23.451 1.00 64.94 97 ASN A O 1
ATOM 784 N N . LYS A 1 98 ? -21.998 -9.009 24.869 1.00 56.31 98 LYS A N 1
ATOM 785 C CA . LYS A 1 98 ? -23.044 -9.887 24.328 1.00 56.31 98 LYS A CA 1
ATOM 786 C C . LYS A 1 98 ? -24.397 -9.544 24.929 1.00 56.31 98 LYS A C 1
ATOM 788 O O . LYS A 1 98 ? -24.449 -9.354 26.160 1.00 56.31 98 LYS A O 1
#

Foldseek 3Di:
DVLVVLVVVLVVLVVVLCVLVVVLQVVLVVCQDPFDDQDDPPPPDPPVDTDHHPVSSVRSSVVCCVVCCVPPVVVSVVSVVVSVVSVVVSVVVNVVVD

Solvent-accessible surface area (backbone atoms only — not comparable to full-atom values): 5426 Å² total; per-residue (Å²): 111,70,69,61,52,49,52,51,52,43,55,49,43,52,51,61,61,45,46,63,59,55,50,53,53,50,50,18,51,52,26,16,74,73,34,38,73,86,76,89,78,56,82,86,48,80,71,92,56,69,37,49,40,72,60,19,23,54,51,44,45,53,51,49,51,53,54,42,41,74,74,44,34,65,65,50,51,52,48,45,52,52,36,54,55,48,42,55,50,44,53,52,54,53,63,74,65,111

Mean predicted aligned error: 7.28 Å

Radius of gyration: 19.62 Å; Cα contacts (8 Å, |Δi|>4): 66; chains: 1; bounding box: 50×20×53 Å